Protein AF-A0A817ZT51-F1 (afdb_monomer)

Foldseek 3Di:
DDPPPVVVVVCVPDPVVVVVLVVVVVVLVVVLVVCVVVPNVVVNLVSLVVRPPRDPVSVVVSVVVVD

Nearest PDB structures (foldseek):
  3mzl-assembly2_H  TM=6.625E-01  e=3.472E+00  Saccharomyces cerevisiae
  2v1s-assembly5_E  TM=6.562E-01  e=4.516E+00  Rattus norvegicus
  4v65-assembly1_AN  TM=5.473E-01  e=8.157E+00  Escherichia coli

Organism: NCBI:txid392032

pLDDT: mean 80.78, std 16.33, range [36.41, 95.81]

Mean predicted aligned error: 8.97 Å

Sequence (67 aa):
MFIQGTIKKKFKSDPELNNQLCKQIDHYLELDKCHRSIANYDNVRGIFFQVPGSKPLTLQAIEGESD

Solvent-accessible surface area (backbone atoms only — not comparable to full-atom values): 4066 Å² total; per-residue (Å²): 135,93,60,74,67,64,53,63,57,50,64,78,72,36,72,66,62,49,50,55,50,50,53,51,51,55,49,51,55,51,49,36,54,55,29,54,76,70,67,36,58,69,62,39,55,53,46,57,78,66,46,90,84,59,51,69,69,58,55,53,53,51,61,68,66,73,115

Structure (mmCIF, N/CA/C/O backbone):
data_AF-A0A817ZT51-F1
#
_entry.id   AF-A0A817ZT51-F1
#
loop_
_atom_site.group_PDB
_atom_site.id
_atom_site.type_symbol
_atom_site.label_atom_id
_atom_site.label_alt_id
_atom_site.label_comp_id
_atom_site.label_asym_id
_atom_site.label_entity_id
_atom_site.label_seq_id
_atom_site.pdbx_PDB_ins_code
_atom_site.Cartn_x
_atom_site.Cartn_y
_atom_site.Cartn_z
_atom_site.occupancy
_atom_site.B_iso_or_equiv
_atom_site.auth_seq_id
_atom_site.auth_comp_id
_atom_site.auth_asym_id
_atom_site.auth_atom_id
_atom_site.pdbx_PDB_model_num
ATOM 1 N N . MET A 1 1 ? 9.390 -8.132 25.693 1.00 36.41 1 MET A N 1
ATOM 2 C CA . MET A 1 1 ? 8.756 -6.806 25.873 1.00 36.41 1 MET A CA 1
ATOM 3 C C . MET A 1 1 ? 7.327 -6.894 25.339 1.00 36.41 1 MET A C 1
ATOM 5 O O . MET A 1 1 ? 7.136 -7.130 24.154 1.00 36.41 1 MET A O 1
ATOM 9 N N . PHE A 1 2 ? 6.328 -6.861 26.225 1.00 49.28 2 PHE A N 1
ATOM 10 C CA . PHE A 1 2 ? 4.912 -7.097 25.915 1.00 49.28 2 PHE A CA 1
ATOM 11 C C . PHE A 1 2 ? 4.238 -5.805 25.423 1.00 49.28 2 PHE A C 1
ATOM 13 O O . PHE A 1 2 ? 3.749 -5.031 26.237 1.00 49.28 2 PHE A O 1
ATOM 20 N N . ILE A 1 3 ? 4.193 -5.562 24.108 1.00 51.62 3 ILE A N 1
ATOM 21 C CA . ILE A 1 3 ? 3.424 -4.428 23.532 1.00 51.62 3 ILE A CA 1
ATOM 22 C C . ILE A 1 3 ? 2.268 -4.914 22.629 1.00 51.62 3 ILE A C 1
ATOM 24 O O . ILE A 1 3 ? 1.376 -4.161 22.251 1.00 51.62 3 ILE A O 1
ATOM 28 N N . GLN A 1 4 ? 2.184 -6.216 22.348 1.00 51.66 4 GLN A N 1
ATOM 29 C CA . GLN A 1 4 ? 1.219 -6.751 21.380 1.00 51.66 4 GLN A CA 1
ATOM 30 C C . GLN A 1 4 ? -0.225 -6.874 21.923 1.00 51.66 4 GLN A C 1
ATOM 32 O O . GLN A 1 4 ? -1.182 -6.910 21.148 1.00 51.66 4 GLN A O 1
ATOM 37 N N . GLY A 1 5 ? -0.408 -6.912 23.250 1.00 49.84 5 GLY A N 1
ATOM 38 C CA . GLY A 1 5 ? -1.719 -7.116 23.889 1.00 49.84 5 GLY A CA 1
ATOM 39 C C . GLY A 1 5 ? -2.539 -5.840 24.123 1.00 49.84 5 GLY A C 1
ATOM 40 O O . GLY A 1 5 ? -3.766 -5.865 24.023 1.00 49.84 5 GLY A O 1
ATOM 41 N N . THR A 1 6 ? -1.884 -4.715 24.411 1.00 51.44 6 THR A N 1
ATOM 42 C CA . THR A 1 6 ? -2.529 -3.418 24.692 1.00 51.44 6 THR A CA 1
ATOM 43 C C . THR A 1 6 ? -3.027 -2.735 23.424 1.00 51.44 6 THR A C 1
ATOM 45 O O . THR A 1 6 ? -4.100 -2.134 23.432 1.00 51.44 6 THR A O 1
ATOM 48 N N . ILE A 1 7 ? -2.299 -2.898 22.318 1.00 51.75 7 ILE A N 1
ATOM 49 C CA . ILE A 1 7 ? -2.664 -2.338 21.017 1.00 51.75 7 ILE A CA 1
ATOM 50 C C . ILE A 1 7 ? -3.964 -2.985 20.509 1.00 51.75 7 ILE A C 1
ATOM 52 O O . ILE A 1 7 ? -4.952 -2.284 20.295 1.00 51.75 7 ILE A O 1
ATOM 56 N N . LYS A 1 8 ? -4.040 -4.326 20.452 1.00 48.94 8 LYS A N 1
ATOM 57 C CA . LYS A 1 8 ? -5.253 -5.055 20.019 1.00 48.94 8 LYS A CA 1
ATOM 58 C C . LYS A 1 8 ? -6.514 -4.726 20.832 1.00 48.94 8 LYS A C 1
ATOM 60 O O . LYS A 1 8 ? -7.611 -4.779 20.283 1.00 48.94 8 LYS A O 1
ATOM 65 N N . LYS A 1 9 ? -6.384 -4.397 22.124 1.00 51.12 9 LYS A N 1
ATOM 66 C CA . LYS A 1 9 ? -7.528 -4.021 22.975 1.00 51.12 9 LYS A CA 1
ATOM 67 C C . LYS A 1 9 ? -8.030 -2.596 22.698 1.00 51.12 9 LYS A C 1
ATOM 69 O O . LYS A 1 9 ? -9.238 -2.383 22.735 1.00 51.12 9 LYS A O 1
ATOM 74 N N . LYS A 1 10 ? -7.154 -1.645 22.344 1.00 51.22 10 LYS A N 1
ATOM 75 C CA . LYS A 1 10 ? -7.573 -0.281 21.961 1.00 51.22 10 LYS A CA 1
ATOM 76 C C . LYS A 1 10 ? -8.284 -0.239 20.604 1.00 51.22 10 LYS A C 1
ATOM 78 O O . LYS A 1 10 ? -9.281 0.459 20.481 1.00 51.22 10 LYS A O 1
ATOM 83 N N . PHE A 1 11 ? -7.863 -1.068 19.646 1.00 51.53 11 PHE A N 1
ATOM 84 C CA . PHE A 1 11 ? -8.485 -1.182 18.315 1.00 51.53 11 PHE A CA 1
ATOM 85 C C . PHE A 1 11 ? -9.971 -1.589 18.333 1.00 51.53 11 PHE A C 1
ATOM 87 O O . PHE A 1 11 ? -10.731 -1.205 17.452 1.00 51.53 11 PHE A O 1
ATOM 94 N N . LYS A 1 12 ? -10.422 -2.355 19.334 1.00 53.22 12 LYS A N 1
ATOM 95 C CA . LYS A 1 12 ? -11.849 -2.702 19.482 1.00 53.22 12 LYS A CA 1
ATOM 96 C C . LYS A 1 12 ? -12.696 -1.606 20.136 1.00 53.22 12 LYS A C 1
ATOM 98 O O . LYS A 1 12 ? -13.914 -1.736 20.145 1.00 53.22 12 LYS A O 1
ATOM 103 N N . SER A 1 13 ? -12.065 -0.587 20.715 1.00 59.03 13 SER A N 1
ATOM 104 C CA . SER A 1 13 ? -12.717 0.318 21.669 1.00 59.03 13 SER A CA 1
ATOM 105 C C . SER A 1 13 ? -12.983 1.715 21.106 1.00 59.03 13 SER A C 1
ATOM 107 O O . SER A 1 13 ? -13.835 2.412 21.645 1.00 59.03 13 SER A O 1
ATOM 109 N N . ASP A 1 14 ? -12.277 2.120 20.045 1.00 72.50 14 ASP A N 1
ATOM 110 C CA . ASP A 1 14 ? -12.370 3.469 19.482 1.00 72.50 14 ASP A CA 1
ATOM 111 C C . ASP A 1 14 ? -12.641 3.427 17.960 1.00 72.50 14 ASP A C 1
ATOM 113 O O . ASP A 1 14 ? -11.735 3.136 17.169 1.00 72.50 14 ASP A O 1
ATOM 117 N N . PRO A 1 15 ? -13.893 3.666 17.529 1.00 78.00 15 PRO A N 1
ATOM 118 C CA . PRO A 1 15 ? -14.259 3.665 16.116 1.00 78.00 15 PRO A CA 1
ATOM 119 C C . PRO A 1 15 ? -13.630 4.819 15.318 1.00 78.00 15 PRO A C 1
ATOM 121 O O . PRO A 1 15 ? -13.418 4.658 14.116 1.00 78.00 15 PRO A O 1
ATOM 124 N N . GLU A 1 16 ? -13.284 5.941 15.955 1.00 85.25 16 GLU A N 1
ATOM 125 C CA . GLU A 1 16 ? -12.644 7.079 15.282 1.00 85.25 16 GLU A CA 1
ATOM 126 C C . GLU A 1 16 ? -11.191 6.744 14.930 1.00 85.25 16 GLU A C 1
ATOM 128 O O . GLU A 1 16 ? -10.746 6.964 13.802 1.00 85.25 16 GLU A O 1
ATOM 133 N N . LEU A 1 17 ? -10.479 6.098 15.858 1.00 80.94 17 LEU A N 1
ATOM 134 C CA . LEU A 1 17 ? -9.122 5.609 15.617 1.00 80.94 17 LEU A CA 1
ATOM 135 C C . LEU A 1 17 ? -9.078 4.570 14.485 1.00 80.94 17 LEU A C 1
ATOM 137 O O . LEU A 1 17 ? -8.179 4.609 13.646 1.00 80.94 17 LEU A O 1
ATOM 141 N N . ASN A 1 18 ? -10.062 3.666 14.424 1.00 81.88 18 ASN A N 1
ATOM 142 C CA . ASN A 1 18 ? -10.172 2.706 13.320 1.00 81.88 18 ASN A CA 1
ATOM 143 C C . ASN A 1 18 ? -10.395 3.400 11.975 1.00 81.88 18 ASN A C 1
ATOM 145 O O . ASN A 1 18 ? -9.761 3.034 10.991 1.00 81.88 18 ASN A O 1
ATOM 149 N N . ASN A 1 19 ? -11.263 4.411 11.933 1.00 86.75 19 ASN A N 1
ATOM 150 C CA . ASN A 1 19 ? -11.540 5.168 10.715 1.00 86.75 19 ASN A CA 1
ATOM 151 C C . ASN A 1 19 ? -10.285 5.899 10.212 1.00 86.75 19 ASN A C 1
ATOM 153 O O . ASN A 1 19 ? -9.948 5.823 9.030 1.00 86.75 19 ASN A O 1
ATOM 157 N N . GLN A 1 20 ? -9.541 6.548 11.112 1.00 87.50 20 GLN A N 1
ATOM 158 C CA . GLN A 1 20 ? -8.277 7.203 10.765 1.00 87.50 20 GLN A CA 1
ATOM 159 C C . GLN A 1 20 ? -7.246 6.213 10.217 1.00 87.50 20 GLN A C 1
ATOM 161 O O . GLN A 1 20 ? -6.589 6.504 9.219 1.00 87.50 20 GLN A O 1
ATOM 166 N N . LEU A 1 21 ? -7.144 5.027 10.816 1.00 84.50 21 LEU A N 1
ATOM 167 C CA . LEU A 1 21 ? -6.210 4.001 10.367 1.00 84.50 21 LEU A CA 1
ATOM 168 C C . LEU A 1 21 ? -6.606 3.418 9.003 1.00 84.50 21 LEU A C 1
ATOM 170 O O . LEU A 1 21 ? -5.743 3.225 8.152 1.00 84.50 21 LEU A O 1
ATOM 174 N N . CYS A 1 22 ? -7.902 3.201 8.758 1.00 86.56 22 CYS A N 1
ATOM 175 C CA . CYS A 1 22 ? -8.410 2.816 7.439 1.00 86.56 22 CYS A CA 1
ATOM 176 C C . CYS A 1 22 ? -8.056 3.863 6.376 1.00 86.56 22 CYS A C 1
ATOM 178 O O . CYS A 1 22 ? -7.487 3.510 5.349 1.00 86.56 22 CYS A O 1
ATOM 180 N N . LYS A 1 23 ? -8.282 5.154 6.656 1.00 91.12 23 LYS A N 1
ATOM 181 C CA . LYS A 1 23 ? -7.899 6.246 5.744 1.00 91.12 23 LYS A CA 1
ATOM 182 C C . LYS A 1 23 ? -6.394 6.292 5.479 1.00 91.12 23 LYS A C 1
ATOM 184 O O . LYS A 1 23 ? -5.978 6.567 4.358 1.00 91.12 23 LYS A O 1
ATOM 189 N N . GLN A 1 24 ? -5.572 6.032 6.497 1.00 89.56 24 GLN A N 1
ATOM 190 C CA . GLN A 1 24 ? -4.121 5.941 6.324 1.00 89.56 24 GLN A CA 1
ATOM 191 C C . GLN A 1 24 ? -3.731 4.760 5.433 1.00 89.56 24 GLN A C 1
ATOM 193 O O . GLN A 1 24 ? -2.891 4.926 4.553 1.00 89.56 24 GLN A O 1
ATOM 198 N N . ILE A 1 25 ? -4.352 3.591 5.616 1.00 89.88 25 ILE A N 1
ATOM 199 C CA . ILE A 1 25 ? -4.124 2.424 4.754 1.00 89.88 25 ILE A CA 1
ATOM 200 C C . ILE A 1 25 ? -4.503 2.750 3.306 1.00 89.88 25 ILE A C 1
ATOM 202 O O . ILE A 1 25 ? -3.698 2.506 2.411 1.00 89.88 25 ILE A O 1
ATOM 206 N N . ASP A 1 26 ? -5.670 3.353 3.074 1.00 91.56 26 ASP A N 1
ATOM 207 C CA . ASP A 1 26 ? -6.109 3.750 1.730 1.00 91.56 26 ASP A CA 1
ATOM 208 C C . ASP A 1 26 ? -5.119 4.723 1.076 1.00 91.56 26 ASP A C 1
ATOM 210 O O . ASP A 1 26 ? -4.772 4.578 -0.097 1.00 91.56 26 ASP A O 1
ATOM 214 N N . HIS A 1 27 ? -4.597 5.678 1.850 1.00 93.25 27 HIS A N 1
ATOM 215 C CA . HIS A 1 27 ? -3.574 6.603 1.376 1.00 93.25 27 HIS A CA 1
ATOM 216 C C . HIS A 1 27 ? -2.283 5.884 0.957 1.00 93.25 27 HIS A C 1
ATOM 218 O O . HIS A 1 27 ? -1.756 6.147 -0.124 1.00 93.25 27 HIS A O 1
ATOM 224 N N . TYR A 1 28 ? -1.794 4.943 1.770 1.00 92.44 28 TYR A N 1
ATOM 225 C CA . TYR A 1 28 ? -0.612 4.147 1.434 1.00 92.44 28 TYR A CA 1
ATOM 226 C C . TYR A 1 28 ? -0.819 3.277 0.189 1.00 92.44 28 TYR A C 1
ATOM 228 O O . TYR A 1 28 ? 0.105 3.136 -0.610 1.00 92.44 28 TYR A O 1
ATOM 236 N N . LEU A 1 29 ? -2.024 2.738 -0.017 1.00 91.25 29 LEU A N 1
ATOM 237 C CA . LEU A 1 29 ? -2.354 1.959 -1.213 1.00 91.25 29 LEU A CA 1
ATOM 238 C C . LEU A 1 29 ? -2.351 2.812 -2.486 1.00 91.25 29 LEU A C 1
ATOM 240 O O . LEU A 1 29 ? -1.921 2.334 -3.535 1.00 91.25 29 LEU A O 1
ATOM 244 N N . GLU A 1 30 ? -2.796 4.067 -2.421 1.00 95.06 30 GLU A N 1
ATOM 245 C CA . GLU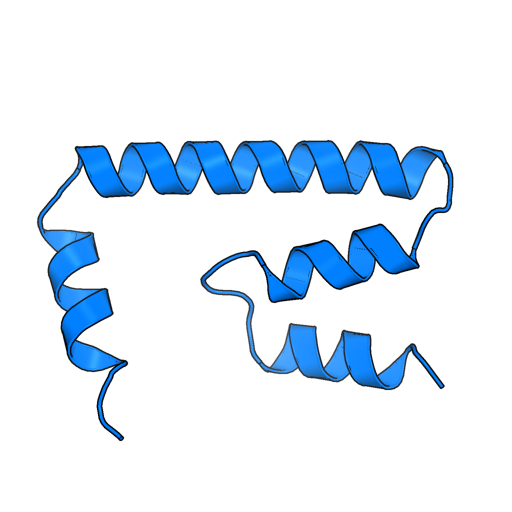 A 1 30 ? -2.680 4.967 -3.574 1.00 95.06 30 GLU A CA 1
ATOM 246 C C . GLU A 1 30 ? -1.238 5.404 -3.841 1.00 95.06 30 GLU A C 1
ATOM 248 O O . GLU A 1 30 ? -0.816 5.468 -4.999 1.00 95.06 30 GLU A O 1
ATOM 253 N N . LEU A 1 31 ? -0.443 5.634 -2.792 1.00 93.94 31 LEU A N 1
ATOM 254 C CA . LEU A 1 31 ? 0.987 5.905 -2.952 1.00 93.94 31 LEU A CA 1
ATOM 255 C C . LEU A 1 31 ? 1.729 4.724 -3.590 1.00 93.94 31 LEU A C 1
ATOM 257 O O . LEU A 1 31 ? 2.560 4.945 -4.471 1.00 93.94 31 LEU A O 1
ATOM 261 N N . ASP A 1 32 ? 1.402 3.485 -3.212 1.00 93.25 32 ASP A N 1
ATOM 262 C CA . ASP A 1 32 ? 1.970 2.275 -3.822 1.00 93.25 32 ASP A CA 1
ATOM 263 C C . ASP A 1 32 ? 1.718 2.240 -5.334 1.00 93.25 32 ASP A C 1
ATOM 265 O O . ASP A 1 32 ? 2.648 2.063 -6.125 1.00 93.25 32 ASP A O 1
ATOM 269 N N . LYS A 1 33 ? 0.476 2.511 -5.757 1.00 94.31 33 LYS A N 1
ATOM 270 C CA . LYS A 1 33 ? 0.116 2.589 -7.181 1.00 94.31 33 LYS A CA 1
ATOM 271 C C . LYS A 1 33 ? 0.903 3.680 -7.905 1.00 94.31 33 LYS A C 1
ATOM 273 O O . LYS A 1 33 ? 1.409 3.437 -9.003 1.00 94.31 33 LYS A O 1
ATOM 278 N N . CYS A 1 34 ? 1.044 4.856 -7.292 1.00 95.50 34 CYS A N 1
ATOM 279 C CA . CYS A 1 34 ? 1.816 5.961 -7.860 1.00 95.50 34 CYS A CA 1
ATOM 280 C C . CYS A 1 34 ? 3.290 5.577 -8.037 1.00 95.50 34 CYS A C 1
ATOM 282 O O . CYS A 1 34 ? 3.835 5.727 -9.130 1.00 95.50 34 CYS A O 1
ATOM 284 N N . HIS A 1 35 ? 3.930 5.022 -7.005 1.00 95.00 35 HIS A N 1
ATOM 285 C CA . HIS A 1 35 ? 5.331 4.604 -7.075 1.00 95.00 35 HIS A CA 1
ATOM 286 C C . HIS A 1 35 ? 5.556 3.464 -8.068 1.00 95.00 35 HIS A C 1
ATOM 288 O O . HIS A 1 35 ? 6.516 3.509 -8.839 1.00 95.00 35 HIS A O 1
ATOM 294 N N . ARG A 1 36 ? 4.634 2.499 -8.141 1.00 93.38 36 ARG A N 1
ATOM 295 C CA . ARG A 1 36 ? 4.684 1.424 -9.137 1.00 93.38 36 ARG A CA 1
ATOM 296 C C . ARG A 1 36 ? 4.560 1.957 -10.567 1.00 93.38 36 ARG A C 1
ATOM 298 O O . ARG A 1 36 ? 5.247 1.454 -11.451 1.00 93.38 36 ARG A O 1
ATOM 305 N N . SER A 1 37 ? 3.749 2.996 -10.798 1.00 95.81 37 SER A N 1
ATOM 306 C CA . SER A 1 37 ? 3.578 3.606 -12.131 1.00 95.81 37 SER A CA 1
ATOM 307 C C . SER A 1 37 ? 4.858 4.244 -12.685 1.00 95.81 37 SER A C 1
ATOM 309 O O . SER A 1 37 ? 5.051 4.278 -13.897 1.00 95.81 37 SER A O 1
ATOM 311 N N . ILE A 1 38 ? 5.755 4.687 -11.799 1.00 95.81 38 ILE A N 1
ATOM 312 C CA . ILE A 1 38 ? 7.065 5.257 -12.148 1.00 95.81 38 ILE A CA 1
ATOM 313 C C . ILE A 1 38 ? 8.220 4.269 -11.922 1.00 95.81 38 ILE A C 1
ATOM 315 O O . ILE A 1 38 ? 9.375 4.683 -11.889 1.00 95.81 38 ILE A O 1
ATOM 319 N N . ALA A 1 39 ? 7.916 2.979 -11.734 1.00 93.38 39 ALA A N 1
ATOM 320 C CA . ALA A 1 39 ? 8.889 1.919 -11.455 1.00 93.38 39 ALA A CA 1
ATOM 321 C C . ALA A 1 39 ? 9.811 2.191 -10.242 1.00 93.38 39 ALA A C 1
ATOM 323 O O . ALA A 1 39 ? 10.925 1.677 -10.175 1.00 93.38 39 ALA A O 1
ATOM 324 N N . ASN A 1 40 ? 9.351 2.975 -9.260 1.00 93.50 40 ASN A N 1
ATOM 325 C CA . ASN A 1 40 ? 10.081 3.218 -8.017 1.00 93.50 40 ASN A CA 1
ATOM 326 C C . ASN A 1 40 ? 9.763 2.111 -6.998 1.00 93.50 40 ASN A C 1
ATOM 328 O O . ASN A 1 40 ? 8.913 2.267 -6.118 1.00 93.50 40 ASN A O 1
ATOM 332 N N . TYR A 1 41 ? 10.424 0.964 -7.162 1.00 90.31 41 TYR A N 1
ATOM 333 C CA . TYR A 1 41 ? 10.181 -0.225 -6.343 1.00 90.31 41 TYR A CA 1
ATOM 334 C C . TYR A 1 41 ? 10.720 -0.113 -4.912 1.00 90.31 41 TYR A C 1
ATOM 336 O O . TYR A 1 41 ? 10.176 -0.752 -4.013 1.00 90.31 41 TYR A O 1
ATOM 344 N N . ASP A 1 42 ? 11.716 0.737 -4.668 1.00 90.81 42 ASP A N 1
ATOM 345 C CA . ASP A 1 42 ? 12.247 0.971 -3.320 1.00 90.81 42 ASP A CA 1
ATOM 346 C C . ASP A 1 42 ? 11.191 1.621 -2.422 1.00 90.81 42 ASP A C 1
ATOM 348 O O . ASP A 1 42 ? 10.946 1.172 -1.300 1.00 90.81 42 ASP A O 1
ATOM 352 N N . ASN A 1 43 ? 10.474 2.619 -2.948 1.00 91.4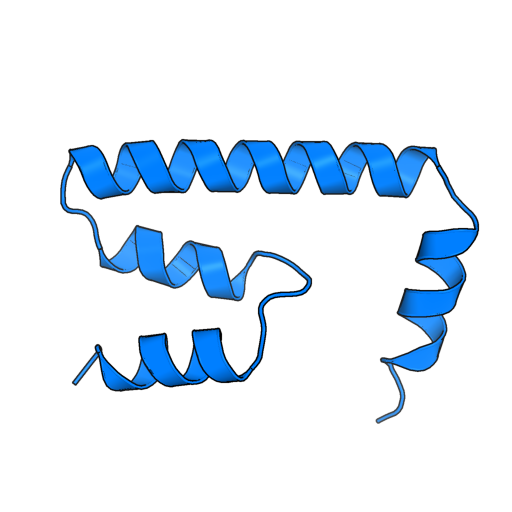4 43 ASN A N 1
ATOM 353 C CA . ASN A 1 43 ? 9.381 3.253 -2.217 1.00 91.44 43 ASN A CA 1
ATOM 354 C C . ASN A 1 43 ? 8.179 2.315 -2.037 1.00 91.44 43 ASN A C 1
ATOM 356 O O . ASN A 1 43 ? 7.571 2.319 -0.968 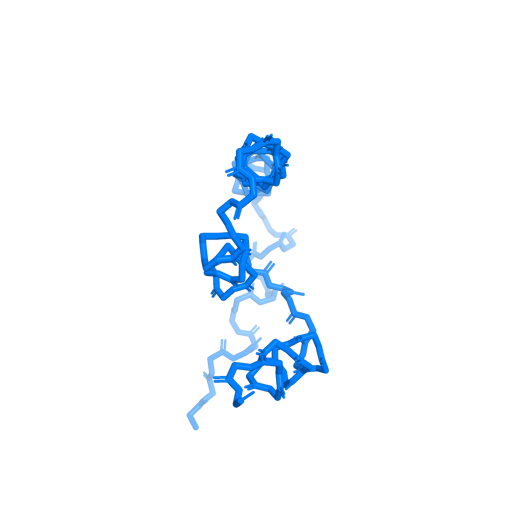1.00 91.44 43 ASN A O 1
ATOM 360 N N . VAL A 1 44 ? 7.862 1.487 -3.041 1.00 90.50 44 VAL A N 1
ATOM 361 C CA . VAL A 1 44 ? 6.838 0.426 -2.934 1.00 90.50 44 VAL A CA 1
ATOM 362 C C . VAL A 1 44 ? 7.155 -0.502 -1.760 1.00 90.50 44 VAL A C 1
ATOM 364 O O . VAL A 1 44 ? 6.315 -0.717 -0.889 1.00 90.50 44 VAL A O 1
ATOM 367 N N . ARG A 1 45 ? 8.394 -0.998 -1.675 1.00 91.06 45 ARG A N 1
ATOM 368 C CA . ARG A 1 45 ? 8.851 -1.862 -0.577 1.00 91.06 45 ARG A CA 1
ATOM 369 C C . ARG A 1 45 ? 8.793 -1.149 0.771 1.00 91.06 45 ARG A C 1
ATOM 371 O O . ARG A 1 45 ? 8.280 -1.712 1.737 1.00 91.06 45 ARG A O 1
ATOM 378 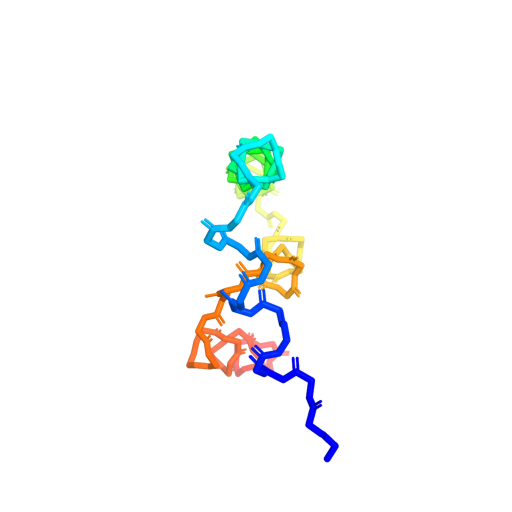N N . GLY A 1 46 ? 9.236 0.108 0.822 1.00 90.69 46 GLY A N 1
ATOM 379 C CA . GLY A 1 46 ? 9.202 0.949 2.020 1.00 90.69 46 GLY A CA 1
ATOM 380 C C . GLY A 1 46 ? 7.804 1.130 2.624 1.00 90.69 46 GLY A C 1
ATOM 381 O O . GLY A 1 46 ? 7.671 1.179 3.848 1.00 90.69 46 GLY A O 1
ATOM 382 N N . ILE A 1 47 ? 6.751 1.17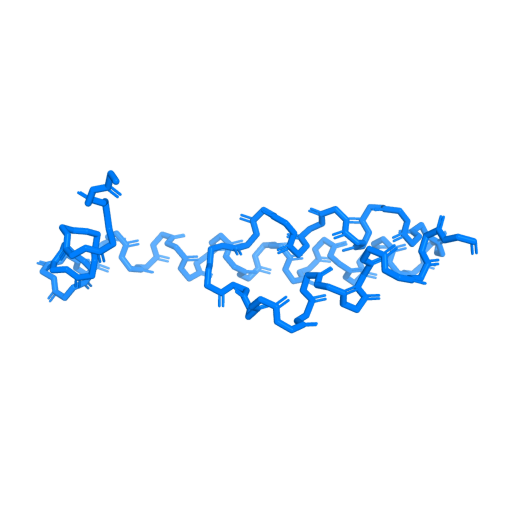0 1.799 1.00 91.75 47 ILE A N 1
ATOM 383 C CA . ILE A 1 47 ? 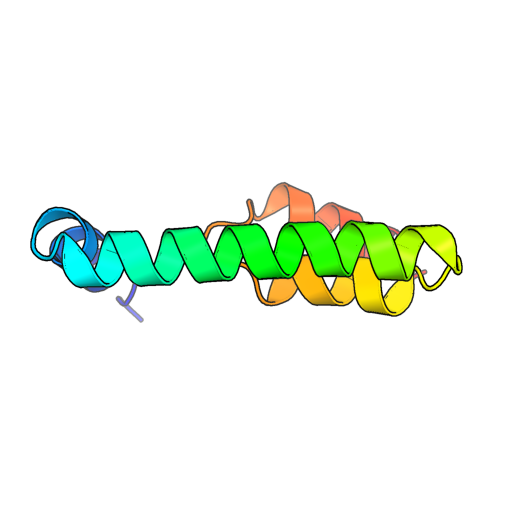5.362 1.302 2.268 1.00 91.75 47 ILE A CA 1
ATOM 384 C C . ILE A 1 47 ? 4.947 0.109 3.139 1.00 91.75 47 ILE A C 1
ATOM 386 O O . ILE A 1 47 ? 4.336 0.299 4.191 1.00 91.75 47 ILE A O 1
ATOM 390 N N . PHE A 1 48 ? 5.316 -1.121 2.775 1.00 89.25 48 PHE A N 1
ATOM 391 C CA . PHE A 1 48 ? 4.910 -2.316 3.528 1.00 89.25 48 PHE A CA 1
ATOM 392 C C . PHE A 1 48 ? 5.499 -2.379 4.946 1.00 89.25 48 PHE A C 1
ATOM 394 O O . PHE A 1 48 ? 4.880 -2.977 5.832 1.00 89.25 48 PHE A O 1
ATOM 401 N N . PHE A 1 49 ? 6.637 -1.721 5.191 1.00 88.38 49 PHE A N 1
ATOM 402 C CA . PHE A 1 49 ? 7.208 -1.560 6.534 1.00 88.38 49 PHE A CA 1
ATOM 403 C C . PHE A 1 49 ? 6.477 -0.504 7.377 1.00 88.38 49 PHE A C 1
ATOM 405 O O . PHE A 1 49 ? 6.548 -0.546 8.604 1.00 88.38 49 PHE A O 1
ATOM 412 N N . GLN A 1 50 ? 5.767 0.432 6.740 1.00 87.00 50 GLN A N 1
A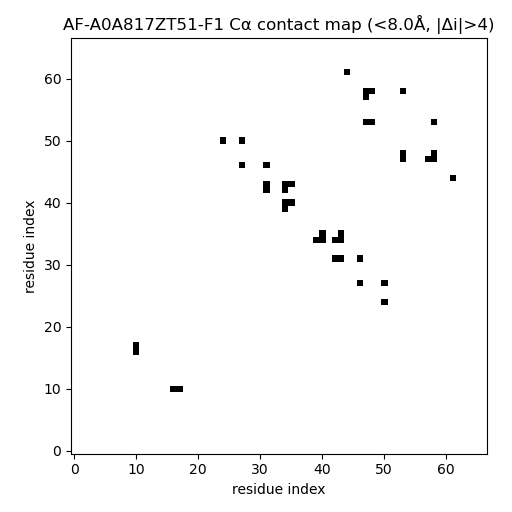TOM 413 C CA . GLN A 1 50 ? 5.022 1.502 7.412 1.00 87.00 50 GLN A CA 1
ATOM 414 C C . GLN A 1 50 ? 3.563 1.124 7.690 1.00 87.00 50 GLN A C 1
ATOM 416 O O . GLN A 1 50 ? 2.971 1.645 8.635 1.00 87.00 50 GLN A O 1
ATOM 421 N N . VAL A 1 51 ? 2.978 0.217 6.899 1.00 85.69 51 VAL A N 1
ATOM 422 C CA . VAL A 1 51 ? 1.580 -0.203 7.060 1.00 85.69 51 VAL A CA 1
ATOM 423 C C . VAL A 1 51 ? 1.426 -1.115 8.287 1.00 85.69 51 VAL A C 1
ATOM 425 O O . VAL A 1 51 ? 1.935 -2.242 8.297 1.00 85.69 51 VAL A O 1
ATOM 428 N N . PRO A 1 52 ? 0.683 -0.688 9.324 1.00 80.88 52 PRO A N 1
ATOM 429 C CA . PRO A 1 52 ? 0.444 -1.519 10.493 1.00 80.88 52 PRO A CA 1
ATOM 430 C C . PRO A 1 52 ? -0.389 -2.752 10.123 1.00 80.88 52 PRO A C 1
ATOM 432 O O . PRO A 1 52 ? -1.443 -2.654 9.499 1.00 80.88 52 PRO A O 1
ATOM 435 N N . GLY A 1 53 ? 0.067 -3.930 10.555 1.00 81.94 53 GLY A N 1
ATOM 436 C CA . GLY A 1 53 ? -0.609 -5.203 10.281 1.00 81.94 53 GLY A CA 1
ATOM 437 C C . GLY A 1 53 ? -0.087 -5.955 9.056 1.00 81.94 53 GLY A C 1
ATOM 438 O O . GLY A 1 53 ? -0.644 -7.005 8.722 1.00 81.94 53 GLY A O 1
ATOM 439 N N . SER A 1 54 ? 0.991 -5.480 8.425 1.00 86.94 54 SER A N 1
ATOM 440 C CA . SER A 1 54 ? 1.744 -6.268 7.449 1.00 86.94 54 SER A CA 1
ATOM 441 C C . SER A 1 54 ? 2.186 -7.605 8.057 1.00 86.94 54 SER A C 1
ATOM 443 O O . SER A 1 54 ? 2.597 -7.707 9.219 1.00 86.94 54 SER A O 1
ATOM 445 N N . LYS A 1 55 ? 2.017 -8.686 7.287 1.00 89.75 55 LYS A N 1
ATOM 446 C CA . LYS A 1 55 ? 2.372 -10.027 7.757 1.00 89.75 55 LYS A CA 1
ATOM 447 C C . LYS A 1 55 ? 3.898 -10.152 7.790 1.00 89.75 55 LYS A C 1
ATOM 449 O O . LYS A 1 55 ? 4.535 -9.739 6.824 1.00 89.75 55 LYS A O 1
ATOM 454 N N . PRO A 1 56 ? 4.482 -10.814 8.805 1.00 88.62 56 PRO A N 1
ATOM 455 C CA . PRO A 1 56 ? 5.925 -11.055 8.850 1.00 88.62 56 PRO A CA 1
ATOM 456 C C . PRO A 1 56 ? 6.470 -11.717 7.578 1.00 88.62 56 PRO A C 1
ATOM 458 O O . PRO A 1 56 ? 7.539 -11.353 7.111 1.00 88.62 56 PRO A O 1
ATOM 461 N N . LEU A 1 57 ? 5.694 -12.623 6.971 1.00 91.94 57 LEU A N 1
ATOM 462 C CA . LEU A 1 57 ? 6.053 -13.273 5.708 1.00 91.94 57 LEU A CA 1
ATOM 463 C C . LEU A 1 57 ? 6.198 -12.278 4.544 1.00 91.94 57 LEU A C 1
ATOM 465 O O . LEU A 1 57 ? 7.062 -12.449 3.695 1.00 91.94 57 LEU A O 1
ATOM 469 N N . THR A 1 58 ? 5.364 -11.235 4.505 1.00 88.50 58 THR A N 1
ATOM 470 C CA . THR A 1 58 ? 5.449 -10.178 3.489 1.00 88.50 58 THR A CA 1
ATOM 471 C C . THR A 1 58 ? 6.720 -9.355 3.670 1.00 88.50 58 THR A C 1
ATOM 473 O O . THR A 1 58 ? 7.389 -9.064 2.689 1.00 88.50 58 THR A O 1
ATOM 476 N N . LEU A 1 59 ? 7.074 -9.024 4.915 1.00 89.75 59 LEU A N 1
ATOM 477 C CA . LEU A 1 59 ? 8.295 -8.270 5.212 1.00 89.75 59 LEU A CA 1
ATOM 478 C C . LEU A 1 59 ? 9.551 -9.082 4.865 1.00 89.75 59 LEU A C 1
ATOM 480 O O . LEU A 1 59 ? 10.427 -8.568 4.184 1.00 89.75 59 LEU A O 1
ATOM 484 N N . GLN A 1 60 ? 9.582 -10.370 5.222 1.00 91.81 60 GLN A N 1
ATOM 485 C CA . GLN A 1 60 ? 10.683 -11.273 4.860 1.00 91.81 60 GLN A CA 1
ATOM 486 C C . GLN A 1 60 ? 10.856 -11.419 3.345 1.00 91.81 60 GLN A C 1
ATOM 488 O O . GLN A 1 60 ? 11.980 -11.447 2.855 1.00 91.81 60 GLN A O 1
ATOM 493 N N . ALA A 1 61 ? 9.754 -11.514 2.595 1.00 90.06 61 ALA A N 1
ATOM 494 C CA . ALA A 1 61 ? 9.819 -11.594 1.138 1.00 90.06 61 ALA A CA 1
ATOM 495 C C . ALA A 1 61 ? 10.432 -10.324 0.525 1.00 90.06 61 ALA A C 1
ATOM 497 O O . ALA A 1 61 ? 11.223 -10.421 -0.403 1.00 90.06 61 ALA A O 1
ATOM 498 N N . ILE A 1 62 ? 10.103 -9.149 1.068 1.00 90.81 62 ILE A N 1
ATOM 499 C CA . ILE A 1 62 ? 10.647 -7.863 0.612 1.00 90.81 62 ILE A CA 1
ATOM 500 C C . ILE A 1 62 ? 12.141 -7.739 0.929 1.00 90.81 62 ILE A C 1
ATOM 502 O O . ILE A 1 62 ? 12.910 -7.283 0.083 1.00 90.81 62 ILE A O 1
ATOM 506 N N . GLU A 1 63 ? 12.554 -8.151 2.129 1.00 88.50 63 GLU A N 1
ATOM 507 C CA . GLU A 1 63 ? 13.969 -8.179 2.514 1.00 88.50 63 GLU A CA 1
ATOM 508 C C . GLU A 1 63 ? 14.773 -9.082 1.567 1.00 88.50 63 GLU A C 1
ATOM 510 O O . GLU A 1 63 ? 15.825 -8.670 1.094 1.00 88.50 63 GLU A O 1
ATOM 515 N N . GLY A 1 64 ? 14.238 -10.255 1.207 1.00 86.44 64 GLY A N 1
ATOM 516 C CA . GLY A 1 64 ? 14.894 -11.191 0.286 1.00 86.44 64 GLY A CA 1
ATOM 517 C C . GLY A 1 64 ? 14.909 -10.782 -1.194 1.00 86.44 64 GLY A C 1
ATOM 518 O O . GLY A 1 64 ? 15.650 -11.373 -1.968 1.00 86.44 64 GLY A O 1
ATOM 519 N N . GLU A 1 65 ? 14.108 -9.799 -1.615 1.00 78.25 65 GLU A N 1
ATOM 520 C CA . GLU A 1 65 ? 14.174 -9.226 -2.973 1.00 78.25 65 GLU A CA 1
ATOM 521 C C . GLU A 1 65 ? 15.222 -8.112 -3.116 1.00 78.25 65 GLU A C 1
ATOM 523 O O . GLU A 1 65 ? 15.426 -7.604 -4.219 1.00 78.25 65 GLU A O 1
ATOM 528 N N . SER A 1 66 ? 15.813 -7.667 -2.005 1.00 67.31 66 SER A N 1
ATOM 529 C CA . SER A 1 66 ? 16.725 -6.517 -1.974 1.00 67.31 66 SER A CA 1
ATOM 530 C C . SER A 1 66 ? 18.208 -6.907 -2.130 1.00 67.31 66 SER A C 1
ATOM 532 O O . SER A 1 66 ? 19.063 -6.035 -1.978 1.00 67.31 66 SER A O 1
ATOM 534 N N . ASP A 1 67 ? 18.492 -8.182 -2.429 1.00 55.06 67 ASP A N 1
ATOM 535 C CA . ASP A 1 67 ? 19.821 -8.757 -2.718 1.00 55.06 67 ASP A CA 1
ATOM 536 C C . ASP A 1 67 ? 20.151 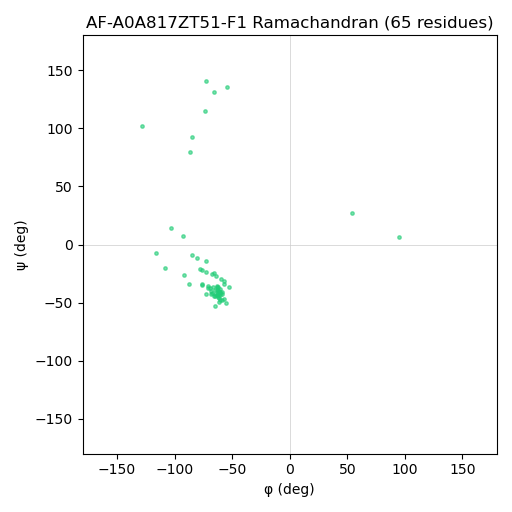-8.793 -4.225 1.00 55.06 67 ASP A C 1
ATOM 538 O O . ASP A 1 67 ? 19.245 -9.095 -5.042 1.00 55.06 67 ASP A O 1
#

Radius of gyration: 14.39 Å; Cα contacts (8 Å, |Δi|>4): 21; chain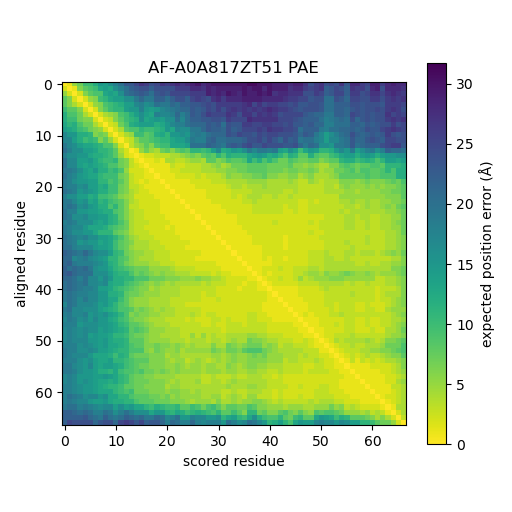s: 1; bounding box: 34×20×38 Å

Secondary structure (DSSP, 8-state):
---HHHHHHHHTT-HHHHHHHHHHHHHHHHHHHHHHHTT-HHHHHHHHHHSTT--HHHHHHHHHT--